Protein AF-F8PM26-F1 (afdb_monomer_lite)

Structure (mmCIF, N/CA/C/O backbone):
data_AF-F8PM26-F1
#
_entry.id   AF-F8PM26-F1
#
loop_
_atom_site.group_PDB
_atom_site.id
_atom_site.type_symbol
_atom_site.label_atom_id
_atom_site.label_alt_id
_atom_site.label_comp_id
_atom_site.label_asym_id
_atom_site.label_entity_id
_atom_site.label_seq_id
_atom_site.pdbx_PDB_ins_code
_atom_site.Cartn_x
_atom_site.Cartn_y
_atom_site.Cartn_z
_atom_site.occupancy
_atom_site.B_iso_or_equiv
_atom_site.auth_seq_id
_atom_site.auth_comp_id
_atom_site.auth_asym_id
_atom_site.auth_atom_id
_atom_site.pdbx_PDB_model_num
ATOM 1 N N . HIS A 1 1 ? -34.066 5.511 25.241 1.00 69.50 1 HIS A N 1
ATOM 2 C CA . HIS A 1 1 ? -32.595 5.632 25.174 1.00 69.50 1 HIS A CA 1
ATOM 3 C C . HIS A 1 1 ? -32.175 5.358 23.737 1.00 69.50 1 HIS A C 1
ATOM 5 O O . HIS A 1 1 ? -32.680 4.390 23.180 1.00 69.50 1 HIS A O 1
ATOM 11 N N . VAL A 1 2 ? -31.351 6.210 23.121 1.00 83.56 2 VAL A N 1
ATOM 12 C CA . VAL A 1 2 ? -30.878 6.019 21.737 1.00 83.56 2 VAL A CA 1
ATOM 13 C C . VAL A 1 2 ? -29.420 5.556 21.805 1.00 83.56 2 VAL A C 1
ATOM 15 O O . VAL A 1 2 ? -28.614 6.276 22.392 1.00 83.56 2 VAL A O 1
ATOM 18 N N . PRO A 1 3 ? -29.069 4.364 21.291 1.00 87.06 3 PRO A N 1
ATOM 19 C CA . PRO A 1 3 ? -27.686 3.899 21.299 1.00 87.06 3 PRO A CA 1
ATOM 20 C C . PRO A 1 3 ? -26.840 4.678 20.284 1.00 87.06 3 PRO A C 1
ATOM 22 O O . PRO A 1 3 ? -27.289 4.943 19.169 1.00 87.06 3 PRO A O 1
ATOM 25 N N . PHE A 1 4 ? -25.601 4.997 20.660 1.00 87.44 4 PHE A N 1
ATOM 26 C CA . PHE A 1 4 ? -24.602 5.599 19.777 1.00 87.44 4 PHE A CA 1
ATOM 27 C C . PHE A 1 4 ? -23.514 4.580 19.458 1.00 87.44 4 PHE A C 1
ATOM 29 O O . PHE A 1 4 ? -23.050 3.861 20.340 1.00 87.44 4 PHE A O 1
ATOM 36 N N . VAL A 1 5 ? -23.098 4.533 18.193 1.00 91.25 5 VAL A N 1
ATOM 37 C CA . VAL A 1 5 ? -21.998 3.682 17.735 1.00 91.25 5 VAL A CA 1
ATOM 38 C C . VAL A 1 5 ? -20.953 4.572 17.088 1.00 91.25 5 VAL A C 1
ATOM 40 O O . VAL A 1 5 ? -21.254 5.323 16.163 1.00 91.25 5 VAL A O 1
ATOM 43 N N . ILE A 1 6 ? -19.724 4.479 17.587 1.00 89.81 6 ILE A N 1
ATOM 44 C CA . ILE A 1 6 ? -18.576 5.226 17.082 1.00 89.81 6 ILE A CA 1
ATOM 45 C C . ILE A 1 6 ? -17.587 4.207 16.548 1.00 89.81 6 ILE A C 1
ATOM 47 O O . ILE A 1 6 ? -17.206 3.272 17.250 1.00 89.81 6 ILE A O 1
ATOM 51 N N . VAL A 1 7 ? -17.185 4.384 15.294 1.00 92.00 7 VAL A N 1
ATOM 52 C CA . VAL A 1 7 ? -16.223 3.510 14.629 1.00 92.00 7 VAL A CA 1
ATOM 53 C C . VAL A 1 7 ? -15.027 4.355 14.232 1.00 92.00 7 VAL A C 1
ATOM 55 O O . VAL A 1 7 ? -15.175 5.360 13.542 1.00 92.00 7 VAL A O 1
ATOM 58 N N . SER A 1 8 ? -13.841 3.942 14.666 1.00 91.25 8 SER A N 1
ATOM 59 C CA . SER A 1 8 ? -12.580 4.540 14.243 1.00 91.25 8 SER A CA 1
ATOM 60 C C . SER A 1 8 ? -11.546 3.449 13.996 1.00 91.25 8 SER A C 1
ATOM 62 O O . SER A 1 8 ? -11.501 2.457 14.723 1.00 91.25 8 SER A O 1
ATOM 64 N N . ALA A 1 9 ? -10.712 3.642 12.974 1.00 90.69 9 ALA A N 1
ATOM 65 C CA . ALA A 1 9 ? -9.546 2.796 12.727 1.00 90.69 9 ALA A CA 1
ATOM 66 C C . ALA A 1 9 ? -8.370 3.153 13.651 1.00 90.69 9 ALA A C 1
ATOM 68 O O . ALA A 1 9 ? -7.570 2.285 13.991 1.00 90.69 9 ALA A O 1
ATOM 69 N N . THR A 1 10 ? -8.294 4.416 14.078 1.00 88.69 10 THR A N 1
ATOM 70 C CA . THR A 1 10 ? -7.240 4.927 14.955 1.00 88.69 10 THR A CA 1
ATOM 71 C C . THR A 1 10 ? -7.901 5.628 16.130 1.00 88.69 10 THR A C 1
ATOM 73 O O . THR A 1 10 ? -8.490 6.699 15.972 1.00 88.69 10 THR A O 1
ATOM 76 N N . ILE A 1 11 ? -7.839 5.018 17.311 1.00 86.12 11 ILE A N 1
ATOM 77 C CA . ILE A 1 11 ? -8.306 5.641 18.547 1.00 86.12 11 ILE A CA 1
ATOM 78 C C . ILE A 1 11 ? -7.223 5.488 19.611 1.00 86.12 11 ILE A C 1
ATOM 80 O O . ILE A 1 11 ? -6.900 4.387 20.051 1.00 86.12 11 ILE A O 1
ATOM 84 N N . PHE A 1 12 ? -6.604 6.610 19.962 1.00 87.00 12 PHE A N 1
ATOM 85 C CA . PHE A 1 12 ? -5.680 6.687 21.084 1.00 87.00 12 PHE A CA 1
ATOM 86 C C . PHE A 1 12 ? -6.469 6.945 22.375 1.00 87.00 12 PHE A C 1
ATOM 88 O O . PHE A 1 12 ? -7.622 7.381 22.334 1.00 87.00 12 PHE A O 1
ATOM 95 N N . ALA A 1 13 ? -5.872 6.639 23.526 1.00 85.56 13 ALA A N 1
ATOM 96 C CA . ALA A 1 13 ? -6.570 6.702 24.812 1.00 85.56 13 ALA A CA 1
ATOM 97 C C . ALA A 1 13 ? -7.030 8.127 25.184 1.00 85.56 13 ALA A C 1
ATOM 99 O O . ALA A 1 13 ? -8.102 8.311 25.758 1.00 85.56 13 ALA A O 1
ATOM 100 N N . ASP A 1 14 ? -6.240 9.135 24.826 1.00 88.88 14 ASP A N 1
ATOM 101 C CA . ASP A 1 14 ? -6.564 10.559 24.938 1.00 88.88 14 ASP A CA 1
ATOM 102 C C . ASP A 1 14 ? -7.750 10.945 24.043 1.00 88.88 14 ASP A C 1
ATOM 104 O O . ASP A 1 14 ? -8.729 11.504 24.534 1.00 88.88 14 ASP A O 1
ATOM 108 N N . ILE A 1 15 ? -7.737 10.531 22.774 1.00 87.56 15 ILE A N 1
ATOM 109 C CA . ILE A 1 15 ? -8.855 10.758 21.845 1.00 87.56 15 ILE A CA 1
ATOM 110 C C . ILE A 1 15 ? -10.138 10.079 22.349 1.00 87.56 15 ILE A C 1
ATOM 112 O O . ILE A 1 15 ? -11.224 10.648 22.255 1.00 87.56 15 ILE A O 1
ATOM 116 N N . GLN A 1 16 ? -10.042 8.872 22.912 1.00 86.56 16 GLN A N 1
ATOM 117 C CA . GLN A 1 16 ? -11.197 8.174 23.480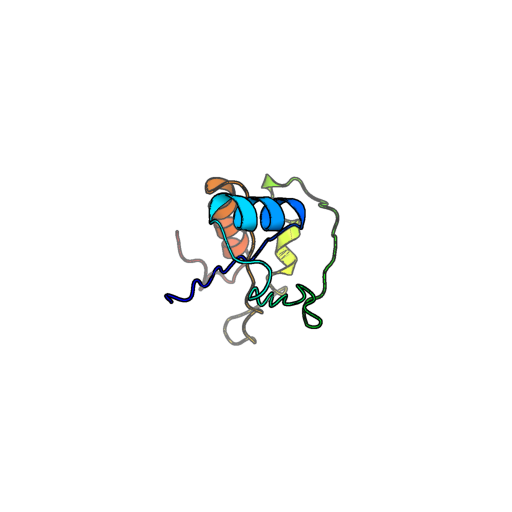 1.00 86.56 16 GLN A CA 1
ATOM 118 C C . GLN A 1 16 ? -11.812 8.945 24.655 1.00 86.56 16 GLN A C 1
ATOM 120 O O . GLN A 1 16 ? -13.041 9.025 24.767 1.00 86.56 16 GLN A O 1
ATOM 125 N N . LYS A 1 17 ? -10.971 9.529 25.517 1.00 86.56 17 LYS A N 1
ATOM 126 C CA . LYS A 1 17 ? -11.415 10.368 26.633 1.00 86.56 17 LYS A CA 1
ATOM 127 C C . LYS A 1 17 ? -12.139 11.612 26.123 1.00 86.56 17 LYS A C 1
ATOM 129 O O . LYS A 1 17 ? -13.241 11.899 26.589 1.00 86.56 17 LYS A O 1
ATOM 134 N N . ASP A 1 18 ? -11.562 12.284 25.133 1.00 89.69 18 ASP A N 1
ATOM 135 C CA . ASP A 1 18 ? -12.147 13.481 24.532 1.00 89.69 18 ASP A CA 1
ATOM 136 C C . ASP A 1 18 ? -13.496 13.172 23.882 1.00 89.69 18 ASP A C 1
ATOM 138 O O . ASP A 1 18 ? -14.479 13.853 24.154 1.00 89.69 18 ASP A O 1
ATOM 142 N N . ILE A 1 19 ? -13.591 12.099 23.092 1.00 88.81 19 ILE A N 1
ATOM 143 C CA . ILE A 1 19 ? -14.849 11.655 22.469 1.00 88.81 19 ILE A CA 1
ATOM 144 C C . ILE A 1 19 ? -15.918 11.379 23.531 1.00 88.81 19 ILE A C 1
ATOM 146 O O . ILE A 1 19 ? -17.062 11.807 23.385 1.00 88.81 19 ILE A O 1
ATOM 150 N N . THR A 1 20 ? -15.543 10.689 24.608 1.00 87.12 20 THR A N 1
ATOM 151 C CA . THR A 1 20 ? -16.456 10.359 25.711 1.00 87.12 20 THR A CA 1
ATOM 152 C C . THR A 1 20 ? -16.983 11.624 26.384 1.00 87.12 20 THR A C 1
ATOM 154 O O . THR A 1 20 ? -18.183 11.736 26.631 1.00 87.12 20 THR A O 1
ATOM 157 N N . GLN A 1 21 ? -16.108 12.606 26.611 1.00 88.88 21 GLN A N 1
ATOM 158 C CA . GLN A 1 21 ? -16.468 13.886 27.209 1.00 88.88 21 GLN A CA 1
ATOM 159 C C . GLN A 1 21 ? -17.306 14.764 26.266 1.00 88.88 21 GLN A C 1
ATOM 161 O O . GLN A 1 21 ? -18.328 15.299 26.686 1.00 88.88 21 GLN A O 1
ATOM 166 N N . PHE A 1 22 ? -16.907 14.914 25.001 1.00 91.31 22 PHE A N 1
ATOM 167 C CA . PHE A 1 22 ? -17.585 15.786 24.037 1.00 91.31 22 PHE A CA 1
ATOM 168 C C . PHE A 1 22 ? -18.963 15.271 23.638 1.00 91.31 22 PHE A C 1
ATOM 170 O O . PHE A 1 22 ? -19.893 16.060 23.484 1.00 91.31 22 PHE A O 1
ATOM 177 N N . LEU A 1 23 ? -19.107 13.956 23.477 1.00 88.75 23 LEU A N 1
ATOM 178 C CA . LEU A 1 23 ? -20.382 13.339 23.118 1.00 88.75 23 LEU A CA 1
ATOM 179 C C . LEU A 1 23 ? -21.233 12.993 24.342 1.00 88.75 23 LEU A C 1
ATOM 181 O O . LEU A 1 23 ? -22.308 12.418 24.182 1.00 88.75 23 LEU A O 1
ATOM 185 N N . LEU A 1 24 ? -20.764 13.350 25.547 1.00 88.06 24 LEU A N 1
ATOM 186 C CA . LEU A 1 24 ? -21.436 13.089 26.820 1.00 88.06 24 LEU A CA 1
ATOM 187 C C . LEU A 1 24 ? -21.845 11.612 26.950 1.00 88.06 24 LEU A C 1
ATOM 189 O O . LEU A 1 24 ? -22.952 11.292 27.391 1.00 88.06 24 LEU A O 1
ATOM 193 N N . LEU A 1 25 ? -20.960 10.707 26.515 1.00 86.50 25 LEU A N 1
ATOM 194 C CA . LEU A 1 25 ? -21.219 9.275 26.581 1.00 86.50 25 LEU A CA 1
ATOM 195 C C . LEU A 1 25 ? -21.205 8.835 28.041 1.00 86.50 25 LEU A C 1
ATOM 197 O O . LEU A 1 25 ? -20.328 9.204 28.822 1.00 86.50 25 LEU A O 1
ATOM 201 N N . ARG A 1 26 ? -22.171 7.994 28.391 1.00 86.00 26 ARG A N 1
ATOM 202 C CA . ARG A 1 26 ? -22.228 7.336 29.691 1.00 86.00 26 ARG A CA 1
ATOM 203 C C . ARG A 1 26 ? -21.155 6.266 29.747 1.00 86.00 26 ARG A C 1
ATOM 205 O O . ARG A 1 26 ? -21.209 5.297 28.994 1.00 86.00 26 ARG A O 1
ATOM 212 N N . THR A 1 27 ? -20.179 6.446 30.624 1.00 81.81 27 THR A N 1
ATOM 213 C CA . THR A 1 27 ? -19.073 5.498 30.786 1.00 81.81 27 THR A CA 1
ATOM 214 C C . THR A 1 27 ? -19.529 4.171 31.382 1.00 81.81 27 THR A C 1
ATOM 216 O O . THR A 1 27 ? -18.932 3.140 31.094 1.00 81.81 27 THR A O 1
ATOM 219 N N . GLU A 1 28 ? -20.599 4.193 32.176 1.00 84.38 28 GLU A N 1
ATOM 220 C CA . GLU A 1 28 ? -21.202 3.026 32.821 1.00 84.38 28 GLU A CA 1
ATOM 221 C C . GLU A 1 28 ? -21.770 2.007 31.821 1.00 84.38 28 GLU A C 1
ATOM 223 O O . GLU A 1 28 ? -21.730 0.811 32.093 1.00 84.38 28 GLU A O 1
ATOM 228 N N . ASP A 1 29 ? -22.206 2.469 30.644 1.00 84.31 29 ASP A N 1
ATOM 229 C CA . ASP A 1 29 ? -22.808 1.645 29.588 1.00 84.31 29 ASP A CA 1
ATOM 230 C C . ASP A 1 29 ? -21.921 1.575 28.322 1.00 84.31 29 ASP A C 1
ATOM 232 O O . ASP A 1 29 ? -22.378 1.186 27.242 1.00 84.31 29 ASP A O 1
ATOM 236 N N . LEU A 1 30 ? -20.644 1.976 28.416 1.00 88.38 30 LEU A N 1
ATOM 237 C CA . LEU A 1 30 ? -19.745 2.063 27.264 1.00 88.38 30 LEU A CA 1
ATOM 238 C C . LEU A 1 30 ? -19.088 0.712 26.945 1.00 88.38 30 LEU A C 1
ATOM 240 O O . LEU A 1 30 ? -18.150 0.274 27.612 1.00 88.38 30 LEU A O 1
ATOM 244 N N . LEU A 1 31 ? -19.502 0.093 25.839 1.00 90.88 31 LEU A N 1
ATOM 245 C CA . LEU A 1 31 ? -18.809 -1.061 25.266 1.00 90.88 31 LEU A CA 1
ATOM 246 C C . LEU A 1 31 ? -17.687 -0.602 24.324 1.00 90.88 31 LEU A C 1
ATOM 248 O O . LEU A 1 31 ? -17.947 -0.045 23.260 1.00 90.88 31 LEU A O 1
ATOM 252 N N . THR A 1 32 ? -16.435 -0.898 24.681 1.00 89.06 32 THR A N 1
ATOM 253 C CA . THR A 1 32 ? -15.279 -0.667 23.800 1.00 89.06 32 THR A CA 1
ATOM 254 C C . THR A 1 32 ? -14.860 -1.972 23.131 1.00 89.06 32 THR A C 1
ATOM 256 O O . THR A 1 32 ? -14.449 -2.915 23.803 1.00 89.06 32 THR A O 1
ATOM 259 N N . ILE A 1 33 ? -14.926 -2.018 21.799 1.00 91.88 33 ILE A N 1
ATOM 260 C CA . ILE A 1 33 ? -14.419 -3.141 21.002 1.00 91.88 33 ILE A CA 1
ATOM 261 C C . ILE A 1 33 ? -13.149 -2.681 20.296 1.00 91.88 33 ILE A C 1
ATOM 263 O O . ILE A 1 33 ? -13.199 -1.862 19.382 1.00 91.88 33 ILE A O 1
ATOM 267 N N . HIS A 1 34 ? -12.008 -3.226 20.709 1.00 90.62 34 HIS A N 1
ATOM 268 C CA . HIS A 1 34 ? -10.720 -2.946 20.088 1.00 90.62 34 HIS A CA 1
ATOM 269 C C . HIS A 1 34 ? -10.241 -4.163 19.297 1.00 90.62 34 HIS A C 1
ATOM 271 O O . HIS A 1 34 ? -10.076 -5.255 19.846 1.00 90.62 34 HIS A O 1
ATOM 277 N N . ARG A 1 35 ? -9.996 -3.975 17.998 1.00 90.25 35 ARG A N 1
ATOM 278 C CA . ARG A 1 35 ? -9.413 -5.005 17.137 1.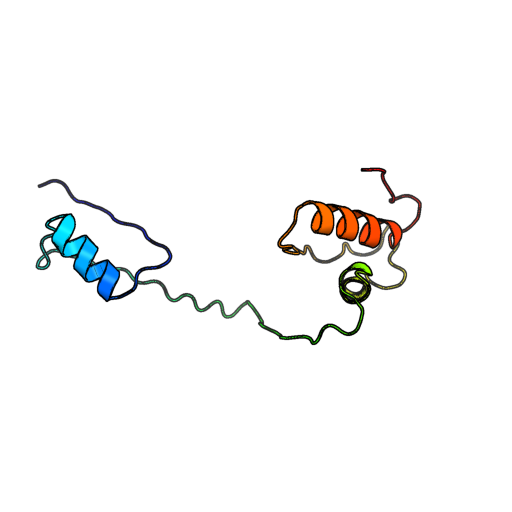00 90.25 35 ARG A CA 1
ATOM 279 C C . ARG A 1 35 ? -7.924 -4.734 16.976 1.00 90.25 35 ARG A C 1
ATOM 281 O O . ARG A 1 35 ? -7.542 -3.646 16.564 1.00 90.25 35 ARG A O 1
ATOM 288 N N . SER A 1 36 ? -7.097 -5.736 17.269 1.00 88.12 36 SER A N 1
ATOM 289 C CA . SER A 1 36 ? -5.656 -5.644 17.027 1.00 88.12 36 SER A CA 1
ATOM 290 C C . SER A 1 36 ? -5.367 -5.352 15.553 1.00 88.12 36 SER A C 1
ATOM 292 O O . SER A 1 36 ? -6.003 -5.921 14.664 1.00 88.12 36 SER A O 1
ATOM 294 N N . THR A 1 37 ? -4.381 -4.494 15.307 1.00 89.00 37 THR A N 1
ATOM 295 C CA . THR A 1 37 ? -3.855 -4.190 13.970 1.00 89.00 37 THR A CA 1
ATOM 296 C C . THR A 1 37 ? -2.896 -5.266 13.457 1.00 89.00 37 THR A C 1
ATOM 298 O O . THR A 1 37 ? -2.436 -5.172 12.320 1.00 89.00 37 THR A O 1
ATOM 301 N N . ASN A 1 38 ? -2.595 -6.294 14.262 1.00 91.44 38 ASN A N 1
ATOM 302 C CA . ASN A 1 38 ? -1.712 -7.384 13.867 1.00 91.44 38 ASN A CA 1
ATOM 303 C C . ASN A 1 38 ? -2.302 -8.183 12.696 1.00 91.44 38 ASN A C 1
ATOM 305 O O . ASN A 1 38 ? -3.394 -8.745 12.798 1.00 91.44 38 ASN A O 1
ATOM 309 N N . GLN A 1 39 ? -1.545 -8.275 11.605 1.00 92.44 39 GLN A N 1
ATOM 310 C CA . GLN A 1 39 ? -1.901 -9.047 10.420 1.00 92.44 39 GLN A CA 1
ATOM 311 C C . GLN A 1 39 ? -0.818 -10.105 10.183 1.00 92.44 39 GLN A C 1
ATOM 313 O O . GLN A 1 39 ? 0.165 -9.819 9.504 1.00 92.44 39 GLN A O 1
ATOM 318 N N . PRO A 1 40 ? -0.972 -11.331 10.722 1.00 93.31 40 PRO A N 1
ATOM 319 C CA . PRO A 1 40 ? 0.075 -12.358 10.657 1.00 93.31 40 PRO A CA 1
ATOM 320 C C . PRO A 1 40 ? 0.402 -12.815 9.227 1.00 93.31 40 PRO A C 1
ATOM 322 O O . PRO A 1 40 ? 1.455 -13.397 8.994 1.00 93.31 40 PRO A O 1
ATOM 325 N N . ASN A 1 41 ? -0.482 -12.524 8.271 1.00 95.81 41 ASN A N 1
ATOM 326 C CA . ASN A 1 41 ? -0.300 -12.832 6.854 1.00 95.81 41 ASN A CA 1
ATOM 327 C C . ASN A 1 41 ? 0.437 -11.719 6.083 1.00 95.81 41 ASN A C 1
ATOM 329 O O . ASN A 1 41 ? 0.538 -11.801 4.862 1.00 95.81 41 ASN A O 1
ATOM 333 N N . ILE A 1 42 ? 0.904 -10.660 6.757 1.00 93.25 42 ILE A N 1
ATOM 334 C CA . ILE A 1 42 ? 1.673 -9.571 6.146 1.00 93.25 42 ILE A CA 1
ATOM 335 C C . ILE A 1 42 ? 3.102 -9.603 6.680 1.00 93.25 42 ILE A C 1
ATOM 337 O O . ILE A 1 42 ? 3.345 -9.391 7.867 1.00 93.25 42 ILE A O 1
ATOM 341 N N . TRP A 1 43 ? 4.060 -9.795 5.776 1.00 94.56 43 TRP A N 1
ATOM 342 C CA . TRP A 1 43 ? 5.482 -9.664 6.078 1.00 94.56 43 TRP A CA 1
ATOM 343 C C . TRP A 1 43 ? 5.969 -8.257 5.740 1.00 94.56 43 TRP A C 1
ATOM 345 O O . TRP A 1 43 ? 5.842 -7.795 4.606 1.00 94.56 43 TRP A O 1
ATOM 355 N N . LEU A 1 44 ? 6.553 -7.579 6.726 1.00 94.62 44 LEU A N 1
ATOM 356 C CA . LEU A 1 44 ? 7.146 -6.257 6.551 1.00 94.62 44 LEU A CA 1
ATOM 357 C C . LEU A 1 44 ? 8.652 -6.396 6.329 1.00 94.62 44 LEU A C 1
ATOM 359 O O . LEU A 1 44 ? 9.337 -7.103 7.065 1.00 94.62 44 LEU A O 1
ATOM 363 N N . SER A 1 45 ? 9.175 -5.702 5.320 1.00 94.12 45 SER A N 1
ATOM 364 C CA . SER A 1 45 ? 10.612 -5.638 5.055 1.00 94.12 45 SER A CA 1
ATOM 365 C C . SER A 1 45 ? 11.022 -4.218 4.691 1.00 94.12 45 SER A C 1
ATOM 367 O O . SER A 1 45 ? 10.241 -3.468 4.106 1.00 94.12 45 SER A O 1
ATOM 369 N N . ILE 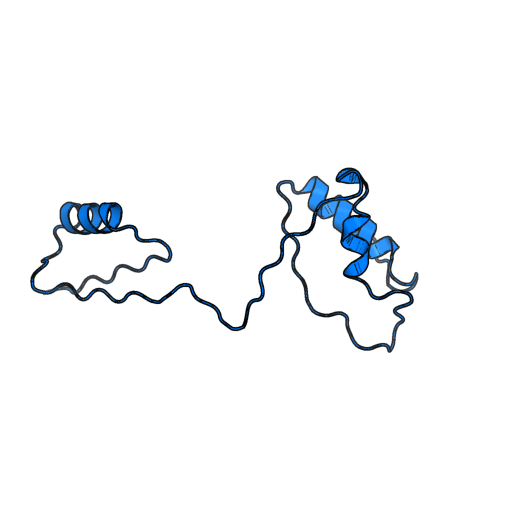A 1 46 ? 12.253 -3.852 5.041 1.00 94.94 46 ILE A N 1
ATOM 370 C CA . ILE A 1 46 ? 12.857 -2.570 4.682 1.00 94.94 46 ILE A CA 1
ATOM 371 C C . ILE A 1 46 ? 13.981 -2.865 3.697 1.00 94.94 46 ILE A C 1
ATOM 373 O O . ILE A 1 46 ? 14.839 -3.709 3.956 1.00 94.94 46 ILE A O 1
ATOM 377 N N . ARG A 1 47 ? 13.975 -2.173 2.557 1.00 93.38 47 ARG A N 1
ATOM 378 C CA . ARG A 1 47 ? 15.024 -2.272 1.541 1.00 93.38 47 ARG A CA 1
ATOM 379 C C . ARG A 1 47 ? 15.618 -0.894 1.302 1.00 93.38 47 ARG A C 1
ATOM 381 O O . ARG A 1 47 ? 14.886 0.076 1.125 1.00 93.38 47 ARG A O 1
ATOM 388 N N . GLN A 1 48 ? 16.944 -0.816 1.302 1.00 96.44 48 GLN A N 1
ATOM 389 C CA . GLN A 1 48 ? 17.651 0.409 0.952 1.00 96.44 48 GLN A CA 1
ATOM 390 C C . GLN A 1 48 ? 17.494 0.689 -0.548 1.00 96.44 48 GLN A C 1
ATOM 392 O O . GLN A 1 48 ? 17.696 -0.207 -1.366 1.00 96.44 48 GLN A O 1
ATOM 397 N N . ILE A 1 49 ? 17.172 1.936 -0.890 1.00 96.25 49 ILE A N 1
ATOM 398 C CA . ILE A 1 49 ? 17.159 2.438 -2.269 1.00 96.25 49 ILE A CA 1
ATOM 399 C C . ILE A 1 49 ? 18.602 2.495 -2.780 1.00 96.25 49 ILE A C 1
ATOM 401 O O . ILE A 1 49 ? 19.462 3.091 -2.127 1.00 96.25 49 ILE A O 1
ATOM 405 N N . LYS A 1 50 ? 18.875 1.861 -3.924 1.00 97.69 50 LYS A N 1
ATOM 406 C CA . LYS A 1 50 ? 20.229 1.750 -4.491 1.00 97.69 50 LYS A CA 1
ATOM 407 C C . LYS A 1 50 ? 20.456 2.705 -5.654 1.00 97.69 50 LYS A C 1
ATOM 409 O O . LYS A 1 50 ? 21.592 3.117 -5.880 1.00 97.69 50 LYS A O 1
ATOM 414 N N . TYR A 1 51 ? 19.404 3.054 -6.387 1.00 97.31 51 TYR A N 1
ATOM 415 C CA . TYR A 1 51 ? 19.474 3.934 -7.549 1.00 97.31 51 TYR A CA 1
ATOM 416 C C . TYR A 1 51 ? 18.764 5.265 -7.277 1.00 97.31 51 TYR A C 1
ATOM 418 O O . TYR A 1 51 ? 17.901 5.341 -6.402 1.00 97.31 51 TYR A O 1
ATOM 426 N N . PRO A 1 52 ? 19.082 6.341 -8.021 1.00 96.25 52 PRO A N 1
ATOM 427 C CA . PRO A 1 52 ? 18.330 7.585 -7.906 1.00 96.25 52 PRO A CA 1
ATOM 428 C C . PRO A 1 52 ? 16.833 7.344 -8.145 1.00 96.25 52 PRO A C 1
ATOM 430 O O . PRO A 1 52 ? 16.459 6.635 -9.085 1.00 96.25 52 PRO A O 1
ATOM 433 N N . LEU A 1 53 ? 15.978 7.939 -7.308 1.00 93.69 53 LEU A N 1
ATOM 434 C CA . LEU A 1 53 ? 14.533 7.666 -7.276 1.00 93.69 53 LEU A CA 1
ATOM 435 C C . LEU A 1 53 ? 13.838 7.868 -8.629 1.00 93.69 53 LEU A C 1
ATOM 437 O O . LEU A 1 53 ? 12.967 7.088 -9.001 1.00 93.69 53 LEU A O 1
ATOM 441 N N . ASN A 1 54 ? 14.275 8.865 -9.400 1.00 93.56 54 ASN A N 1
ATOM 442 C CA . ASN A 1 54 ? 13.736 9.175 -10.726 1.00 93.56 54 ASN A CA 1
ATOM 443 C C . ASN A 1 54 ? 14.071 8.130 -11.808 1.00 93.56 54 ASN A C 1
ATOM 445 O O . ASN A 1 54 ? 13.568 8.233 -12.923 1.00 93.56 54 ASN A O 1
ATOM 449 N N . THR A 1 55 ? 14.931 7.151 -11.510 1.00 95.62 55 THR A N 1
ATOM 450 C CA . THR A 1 55 ? 15.274 6.070 -12.446 1.00 95.62 55 THR A CA 1
ATOM 451 C C . THR A 1 55 ? 14.359 4.862 -12.321 1.00 95.62 55 THR A C 1
ATOM 453 O O . THR A 1 55 ? 14.351 4.040 -13.230 1.00 95.62 55 THR A O 1
ATOM 456 N N . PHE A 1 56 ? 13.643 4.721 -11.198 1.00 95.56 56 PHE A N 1
ATOM 457 C CA . PHE A 1 56 ? 12.738 3.603 -10.895 1.00 95.56 56 PHE A CA 1
ATOM 458 C C . PHE A 1 56 ? 13.364 2.194 -10.977 1.00 95.56 56 PHE A C 1
ATOM 460 O O . PHE A 1 56 ? 12.656 1.196 -10.865 1.00 95.56 56 PHE A O 1
ATOM 467 N N . LYS A 1 57 ? 14.693 2.083 -11.113 1.00 94.75 57 LYS A N 1
ATOM 468 C CA . LYS A 1 57 ? 15.412 0.811 -11.304 1.00 94.75 57 LYS A CA 1
ATOM 469 C C . LYS A 1 57 ? 15.231 -0.170 -10.151 1.00 94.75 57 LYS A C 1
ATOM 471 O O . LYS A 1 57 ? 15.166 -1.373 -10.378 1.00 94.75 57 LYS A O 1
ATOM 476 N N . ASP A 1 58 ? 15.091 0.339 -8.930 1.00 94.81 58 ASP A N 1
ATOM 477 C CA . ASP A 1 58 ? 14.816 -0.487 -7.751 1.00 94.81 58 ASP A CA 1
ATOM 478 C C . ASP A 1 58 ? 13.439 -1.179 -7.797 1.00 94.81 58 ASP A C 1
ATOM 480 O O . ASP A 1 58 ? 13.190 -2.055 -6.977 1.00 94.81 58 ASP A O 1
ATOM 484 N N . LEU A 1 59 ? 12.549 -0.830 -8.739 1.00 93.62 59 LEU A N 1
ATOM 485 C CA . LEU A 1 59 ? 11.224 -1.444 -8.905 1.00 93.62 59 LEU A CA 1
ATOM 486 C C . LEU A 1 59 ? 11.196 -2.592 -9.925 1.00 93.62 59 LEU A C 1
ATOM 488 O O . LEU A 1 59 ? 10.176 -3.266 -10.034 1.00 93.62 59 LEU A O 1
ATOM 492 N N . VAL A 1 60 ? 12.286 -2.842 -10.660 1.00 90.50 60 VAL A N 1
ATOM 493 C CA . VAL A 1 60 ? 12.310 -3.849 -11.742 1.00 90.50 60 VAL A CA 1
ATOM 494 C C . VAL A 1 60 ? 11.982 -5.257 -11.236 1.00 90.50 60 VAL A C 1
ATOM 496 O O . VAL A 1 60 ? 11.329 -6.010 -11.944 1.00 90.50 60 VAL A O 1
ATOM 499 N N . PHE A 1 61 ? 12.311 -5.582 -9.979 1.00 88.94 61 PHE A N 1
ATOM 500 C CA . PHE A 1 61 ? 12.007 -6.890 -9.377 1.00 88.94 61 PHE A CA 1
ATOM 501 C C . PHE A 1 61 ? 10.509 -7.246 -9.348 1.00 88.94 61 PHE A C 1
ATOM 503 O O . PHE A 1 61 ? 10.167 -8.402 -9.111 1.00 88.94 61 PHE A O 1
ATOM 510 N N . LEU A 1 62 ? 9.617 -6.265 -9.532 1.00 90.12 62 LEU A N 1
ATOM 511 C CA . LEU A 1 62 ? 8.170 -6.481 -9.591 1.00 90.12 62 LEU A CA 1
ATOM 512 C C . LEU A 1 62 ? 7.731 -7.204 -10.870 1.00 90.12 62 LEU A C 1
ATOM 514 O O . LEU A 1 62 ? 6.635 -7.762 -10.914 1.00 90.12 62 LEU A O 1
ATOM 518 N N . ILE A 1 63 ? 8.566 -7.183 -11.909 1.00 85.81 63 ILE A N 1
ATOM 519 C CA . ILE A 1 63 ? 8.337 -7.888 -13.166 1.00 85.81 63 ILE A CA 1
ATOM 520 C C . ILE A 1 63 ? 9.403 -8.984 -13.260 1.00 85.81 63 ILE A C 1
ATOM 522 O O . ILE A 1 63 ? 10.588 -8.659 -13.287 1.00 85.81 63 ILE A O 1
ATOM 526 N N . PRO A 1 64 ? 9.022 -10.273 -13.301 1.00 82.06 64 PRO A N 1
ATOM 527 C CA . PRO A 1 64 ? 9.979 -11.355 -13.472 1.00 82.06 64 PRO A CA 1
ATOM 528 C C . PRO A 1 64 ? 10.802 -11.168 -14.749 1.00 82.06 64 PRO A C 1
ATOM 530 O O . PRO A 1 64 ? 10.258 -10.839 -15.809 1.00 82.06 64 PRO A O 1
ATOM 533 N N . ASP A 1 65 ? 12.109 -11.404 -14.655 1.00 78.69 65 ASP A N 1
ATOM 534 C CA . ASP A 1 65 ? 13.001 -11.311 -15.806 1.00 78.69 65 ASP A CA 1
ATOM 535 C C . ASP A 1 65 ? 12.552 -12.272 -16.911 1.00 78.69 65 ASP A C 1
ATOM 537 O O . ASP A 1 65 ? 12.391 -13.474 -16.698 1.00 78.69 65 ASP A O 1
ATOM 541 N N . GLY A 1 66 ? 12.355 -11.732 -18.114 1.00 78.31 66 GLY A N 1
ATOM 542 C CA . GLY A 1 66 ? 11.966 -12.521 -19.279 1.00 78.31 66 GLY A CA 1
ATOM 543 C C . GLY A 1 66 ? 10.517 -13.014 -19.280 1.00 78.31 66 GLY A C 1
ATOM 544 O O . GLY A 1 66 ? 10.230 -13.919 -20.062 1.00 78.31 66 GLY A O 1
ATOM 545 N N . TRP A 1 67 ? 9.629 -12.433 -18.462 1.00 85.38 67 TRP A N 1
ATOM 546 C CA . TRP A 1 67 ? 8.192 -12.728 -18.473 1.00 85.38 67 T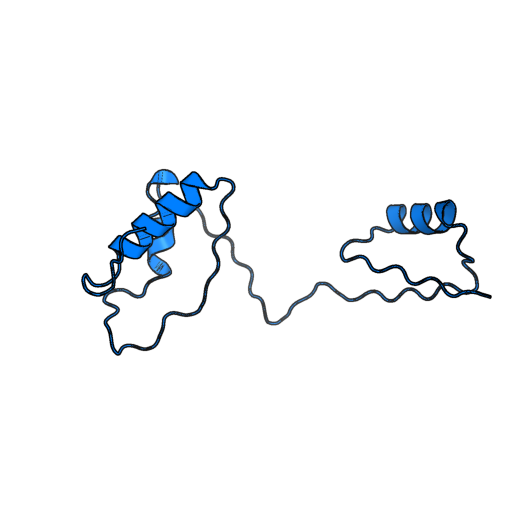RP A CA 1
ATOM 547 C C . TRP A 1 67 ? 7.577 -12.523 -19.868 1.00 85.38 67 TRP A C 1
ATOM 549 O O . TRP A 1 67 ? 7.835 -11.512 -20.529 1.00 85.38 67 TRP A O 1
ATOM 559 N N . LYS A 1 68 ? 6.756 -13.476 -20.318 1.00 83.31 68 LYS A N 1
ATOM 560 C CA . LYS A 1 68 ? 6.135 -13.514 -21.650 1.00 83.31 68 LYS A CA 1
ATOM 561 C C . LYS A 1 68 ? 4.628 -13.771 -21.578 1.00 83.31 68 LYS A C 1
ATOM 563 O O . LYS A 1 68 ? 4.141 -14.378 -20.624 1.00 83.31 68 LYS A O 1
ATOM 568 N N . PRO A 1 69 ? 3.871 -13.385 -22.623 1.00 79.75 69 PRO A N 1
ATOM 569 C CA . PRO A 1 69 ? 2.476 -13.787 -22.751 1.00 79.75 69 PRO A CA 1
ATOM 570 C C . PRO A 1 69 ? 2.344 -15.317 -22.704 1.00 79.75 69 PRO A C 1
ATOM 572 O O . PRO A 1 69 ? 2.949 -16.018 -23.512 1.00 79.75 69 PRO A O 1
ATOM 575 N N . GLY A 1 70 ? 1.558 -15.827 -21.756 1.00 81.44 70 GLY A N 1
ATOM 576 C CA . GLY A 1 70 ? 1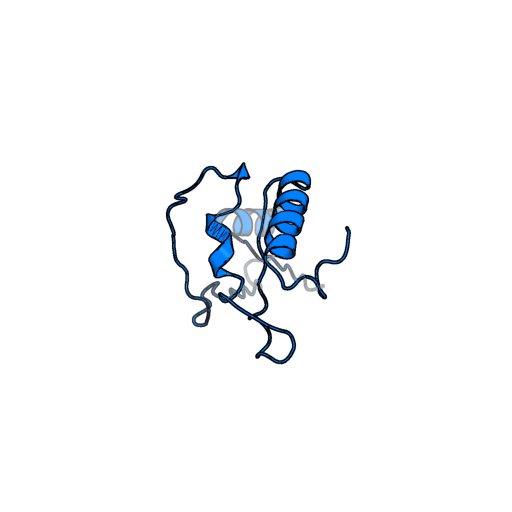.395 -17.264 -21.502 1.00 81.44 70 GLY A CA 1
ATOM 577 C C . GLY A 1 70 ? 2.076 -17.752 -20.221 1.00 81.44 70 GLY A C 1
ATOM 578 O O . GLY A 1 70 ? 1.691 -18.804 -19.712 1.00 81.44 70 GLY A O 1
ATOM 579 N N . ASP A 1 71 ? 3.009 -16.976 -19.661 1.00 82.25 71 ASP A N 1
ATOM 580 C CA . ASP A 1 71 ? 3.558 -17.241 -18.332 1.00 82.25 71 ASP A CA 1
ATOM 581 C C . ASP A 1 71 ? 2.505 -16.986 -17.245 1.00 82.25 71 ASP A C 1
ATOM 583 O O . ASP A 1 71 ? 1.501 -16.291 -17.453 1.00 82.25 71 ASP A O 1
ATOM 587 N N . SER A 1 72 ? 2.744 -17.527 -16.046 1.00 80.25 72 SER A N 1
ATOM 588 C CA . SER A 1 72 ? 1.903 -17.227 -14.890 1.00 80.25 72 SER A CA 1
ATOM 589 C C . SER A 1 72 ? 1.820 -15.708 -14.676 1.00 80.25 72 SER A C 1
ATOM 591 O O . SER A 1 72 ? 2.851 -15.028 -14.771 1.00 80.25 72 SER A O 1
ATOM 593 N N . PRO A 1 73 ? 0.630 -15.158 -14.373 1.00 75.06 73 PRO A N 1
ATOM 594 C CA . PRO A 1 73 ? 0.489 -13.738 -14.083 1.00 75.06 73 PRO A CA 1
ATOM 595 C C . PRO A 1 73 ? 1.437 -13.316 -12.964 1.00 75.06 73 PRO A C 1
ATOM 597 O O . PRO A 1 73 ? 1.641 -14.064 -12.006 1.00 75.06 73 PRO A O 1
ATOM 600 N N . THR A 1 74 ? 1.984 -12.107 -13.067 1.00 79.75 74 THR A N 1
ATOM 601 C CA . THR A 1 74 ? 2.704 -11.505 -11.946 1.00 79.75 74 THR A CA 1
ATOM 602 C C . THR A 1 74 ? 1.771 -11.375 -10.742 1.00 79.75 74 THR A C 1
ATOM 604 O O . THR A 1 74 ? 0.554 -11.200 -10.885 1.00 79.75 74 THR A O 1
ATOM 607 N N . GLU A 1 75 ? 2.327 -11.481 -9.534 1.00 85.06 75 GLU A N 1
ATOM 608 C CA . GLU A 1 75 ? 1.547 -11.225 -8.327 1.00 85.06 75 GLU A CA 1
ATOM 609 C C . GLU A 1 75 ? 0.994 -9.798 -8.365 1.00 85.06 75 GLU A C 1
ATOM 611 O O . GLU A 1 75 ? 1.674 -8.855 -8.772 1.00 85.06 75 GLU A O 1
ATOM 616 N N . LYS A 1 76 ? -0.265 -9.624 -7.952 1.00 89.12 76 LYS A N 1
ATOM 617 C CA . LYS A 1 76 ? -0.867 -8.290 -7.893 1.00 89.12 76 LYS A CA 1
ATOM 618 C C . LYS A 1 76 ? -0.134 -7.465 -6.842 1.00 89.12 76 LYS A C 1
ATOM 620 O O . LYS A 1 76 ? -0.068 -7.865 -5.683 1.00 89.12 76 LYS A O 1
ATOM 625 N N . PHE A 1 77 ? 0.342 -6.291 -7.235 1.00 91.94 77 PHE A N 1
ATOM 626 C CA . PHE A 1 77 ? 1.044 -5.369 -6.349 1.00 91.94 77 PHE A CA 1
ATOM 627 C C . PHE A 1 77 ? 0.455 -3.958 -6.417 1.00 91.94 77 PHE A C 1
ATOM 629 O O . PHE A 1 77 ? -0.246 -3.593 -7.362 1.00 91.94 77 PHE A O 1
ATOM 636 N N . LEU A 1 78 ? 0.763 -3.157 -5.396 1.00 94.88 78 LEU A N 1
ATOM 637 C CA . LEU A 1 78 ? 0.419 -1.742 -5.308 1.00 94.88 78 LEU A CA 1
ATOM 638 C C . LEU A 1 78 ? 1.654 -0.963 -4.850 1.00 94.88 78 LEU A C 1
ATOM 640 O O . LEU A 1 78 ? 2.309 -1.353 -3.886 1.00 94.88 78 LEU A O 1
ATOM 644 N N . ILE A 1 79 ? 1.958 0.134 -5.542 1.00 94.56 79 ILE A N 1
ATOM 645 C CA . ILE A 1 79 ? 3.069 1.030 -5.211 1.00 94.56 79 ILE A CA 1
ATOM 646 C C . ILE A 1 79 ? 2.482 2.394 -4.876 1.00 94.56 79 ILE A C 1
ATOM 648 O O . ILE A 1 79 ? 1.707 2.947 -5.657 1.00 94.56 79 ILE A O 1
ATOM 652 N N . PHE A 1 80 ? 2.863 2.939 -3.726 1.00 95.94 80 PHE A N 1
ATOM 653 C CA . PHE A 1 80 ? 2.470 4.279 -3.314 1.00 95.94 80 PHE A CA 1
ATOM 654 C C . PHE A 1 80 ? 3.580 5.274 -3.651 1.00 95.94 80 PHE A C 1
ATOM 656 O O . PHE A 1 80 ? 4.742 5.047 -3.320 1.00 95.94 80 PHE A O 1
ATOM 663 N N . PHE A 1 81 ? 3.203 6.384 -4.283 1.00 95.94 81 PHE A N 1
ATOM 664 C CA . PHE A 1 81 ? 4.069 7.535 -4.534 1.00 95.94 81 PHE A CA 1
ATOM 665 C C . PHE A 1 81 ? 3.470 8.774 -3.875 1.00 95.94 81 PHE A C 1
ATOM 667 O O . PHE A 1 81 ? 2.250 8.887 -3.749 1.00 95.94 81 PHE A O 1
ATOM 674 N N . ASN A 1 82 ? 4.323 9.729 -3.511 1.00 95.25 82 ASN A N 1
ATOM 675 C CA . ASN A 1 82 ? 3.886 10.993 -2.912 1.00 95.25 82 ASN A CA 1
ATOM 676 C C . ASN A 1 82 ? 3.373 11.999 -3.955 1.00 95.25 82 ASN A C 1
ATOM 678 O O . ASN A 1 82 ? 2.742 12.990 -3.598 1.00 95.25 82 ASN A O 1
ATOM 682 N N . ASN A 1 83 ? 3.652 11.763 -5.241 1.00 95.81 83 ASN A N 1
ATOM 683 C CA . ASN A 1 83 ? 3.299 12.657 -6.336 1.00 95.81 83 ASN A CA 1
ATOM 684 C C . ASN A 1 83 ? 2.708 11.883 -7.523 1.00 95.81 83 ASN A C 1
ATOM 686 O O . ASN A 1 83 ? 3.236 10.852 -7.945 1.00 95.81 83 ASN A O 1
ATOM 690 N N . ILE A 1 84 ? 1.651 12.436 -8.122 1.00 97.06 84 ILE A N 1
ATOM 691 C CA . ILE A 1 84 ? 0.978 11.861 -9.294 1.00 97.06 84 ILE A CA 1
ATOM 692 C C . ILE A 1 84 ? 1.951 11.728 -10.473 1.00 97.06 84 ILE A C 1
ATOM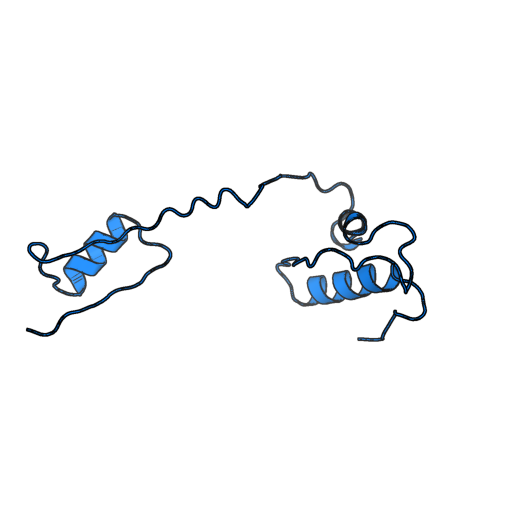 694 O O . ILE A 1 84 ? 1.956 10.703 -11.151 1.00 97.06 84 ILE A O 1
ATOM 698 N N . GLN A 1 85 ? 2.811 12.725 -10.707 1.00 96.25 85 GLN A N 1
ATOM 699 C CA . GLN A 1 85 ? 3.745 12.682 -11.842 1.00 96.25 85 GLN A CA 1
ATOM 700 C C . GLN A 1 85 ? 4.811 11.589 -11.685 1.00 96.25 85 GLN A C 1
ATOM 702 O O . GLN A 1 85 ? 5.218 10.978 -12.676 1.00 96.25 85 GLN A O 1
ATOM 707 N N . GLU A 1 86 ? 5.225 11.288 -10.451 1.00 96.06 86 GLU A N 1
ATOM 708 C CA . GLU A 1 86 ? 6.121 10.161 -10.167 1.00 96.06 86 GLU A CA 1
ATOM 709 C C . GLU A 1 86 ? 5.419 8.828 -10.417 1.00 96.06 86 GLU A C 1
ATOM 711 O O . GLU A 1 86 ? 5.988 7.968 -11.082 1.00 96.06 86 GLU A O 1
ATOM 716 N N . ALA A 1 87 ? 4.162 8.685 -9.982 1.00 96.56 87 ALA A N 1
ATOM 717 C CA . ALA A 1 87 ? 3.371 7.484 -10.245 1.00 96.56 87 ALA A CA 1
ATOM 718 C C . ALA A 1 87 ? 3.185 7.232 -11.752 1.00 96.56 87 ALA A C 1
ATOM 720 O O . ALA A 1 87 ? 3.358 6.104 -12.221 1.00 96.56 87 ALA A O 1
ATOM 721 N N . ILE A 1 88 ? 2.894 8.281 -12.531 1.00 95.50 88 ILE A N 1
ATOM 722 C CA . ILE A 1 88 ? 2.804 8.198 -13.997 1.00 95.50 88 ILE A CA 1
ATOM 723 C C . ILE A 1 88 ? 4.154 7.783 -14.596 1.00 95.50 88 ILE A C 1
ATOM 725 O O . ILE A 1 88 ? 4.207 6.875 -15.426 1.00 95.50 88 ILE A O 1
ATOM 729 N N . SER A 1 89 ? 5.251 8.411 -14.167 1.00 95.56 89 SER A N 1
ATOM 730 C CA . SER A 1 89 ? 6.595 8.119 -14.683 1.00 95.56 89 SER A CA 1
ATOM 731 C C . SER A 1 89 ? 7.040 6.689 -14.363 1.00 95.56 89 SER A C 1
ATOM 733 O O . SER A 1 89 ? 7.519 5.986 -15.252 1.00 95.56 89 SER A O 1
ATOM 735 N N . ALA A 1 90 ? 6.801 6.220 -13.137 1.00 95.31 90 ALA A N 1
ATOM 736 C CA . ALA A 1 90 ? 7.071 4.846 -12.729 1.00 95.31 90 ALA A CA 1
ATOM 737 C C . ALA A 1 90 ? 6.217 3.841 -13.514 1.00 95.31 90 ALA A C 1
ATOM 739 O O . ALA A 1 90 ? 6.719 2.801 -13.933 1.00 95.31 90 ALA A O 1
ATOM 740 N N . THR A 1 91 ? 4.947 4.167 -13.776 1.00 93.81 91 THR A N 1
ATOM 741 C CA . THR A 1 91 ? 4.063 3.328 -14.600 1.00 93.81 91 THR A CA 1
ATOM 742 C C . THR A 1 91 ? 4.606 3.187 -16.020 1.00 93.81 91 THR A C 1
ATOM 744 O O . THR A 1 91 ? 4.678 2.075 -16.539 1.00 93.81 91 THR A O 1
ATOM 747 N N . LYS A 1 92 ? 5.034 4.295 -16.642 1.00 93.44 92 LYS A N 1
ATOM 748 C CA . LYS A 1 92 ? 5.662 4.278 -17.972 1.00 93.44 92 LYS A CA 1
ATOM 749 C C . LYS A 1 92 ? 6.954 3.458 -17.967 1.00 93.44 92 LYS A C 1
ATOM 751 O O . LYS A 1 92 ? 7.146 2.625 -18.846 1.00 93.44 92 LYS A O 1
ATOM 756 N N . PHE A 1 93 ? 7.797 3.636 -16.949 1.00 93.44 93 PHE A N 1
ATOM 757 C CA . PHE A 1 93 ? 9.033 2.869 -16.785 1.00 93.44 93 PHE A CA 1
ATOM 758 C C . PHE A 1 93 ? 8.777 1.358 -16.680 1.00 93.44 93 PHE A C 1
ATOM 760 O O . PHE A 1 93 ? 9.361 0.589 -17.438 1.00 93.44 93 PHE A O 1
ATOM 767 N N . LEU A 1 94 ? 7.874 0.932 -15.790 1.00 91.44 94 LEU A N 1
ATOM 768 C CA . LEU A 1 94 ? 7.549 -0.484 -15.598 1.00 91.44 94 LEU A CA 1
ATOM 769 C C . LEU A 1 94 ? 6.904 -1.095 -16.848 1.00 91.44 94 LEU A C 1
ATOM 771 O O . LEU A 1 94 ? 7.224 -2.223 -17.207 1.00 91.44 94 LEU A O 1
ATOM 775 N N . ARG A 1 95 ? 6.048 -0.350 -17.559 1.00 89.38 95 ARG A N 1
ATOM 776 C CA . ARG A 1 95 ? 5.464 -0.825 -18.823 1.00 89.38 95 ARG A CA 1
ATOM 777 C C . ARG A 1 95 ? 6.502 -1.041 -19.911 1.00 89.38 95 ARG A C 1
ATOM 779 O O . ARG A 1 95 ? 6.423 -2.046 -20.601 1.00 89.38 95 ARG A O 1
ATOM 786 N N . ASN A 1 96 ? 7.491 -0.161 -20.031 1.00 89.19 96 ASN A N 1
ATOM 787 C CA . ASN A 1 96 ? 8.577 -0.339 -20.999 1.00 89.19 96 ASN A CA 1
ATOM 788 C C . ASN A 1 96 ? 9.435 -1.586 -20.712 1.00 89.19 96 ASN A C 1
ATOM 790 O O . ASN A 1 96 ? 10.177 -2.025 -21.586 1.00 89.19 96 ASN A O 1
ATOM 794 N N . HIS A 1 97 ? 9.333 -2.157 -19.508 1.00 86.62 97 HIS A N 1
ATOM 795 C CA . HIS A 1 97 ? 9.980 -3.413 -19.127 1.00 86.62 97 HIS A CA 1
ATOM 796 C C . HIS A 1 97 ? 9.131 -4.661 -19.450 1.00 86.62 97 HIS A C 1
ATOM 798 O O . HIS A 1 97 ? 9.586 -5.787 -19.259 1.00 86.62 97 HIS A O 1
ATOM 804 N N . LEU A 1 98 ? 7.896 -4.486 -19.933 1.00 86.31 98 LEU A N 1
ATOM 805 C CA . LEU A 1 98 ? 7.055 -5.577 -20.424 1.00 86.31 98 LEU A CA 1
ATOM 806 C C . LEU A 1 98 ? 7.390 -5.915 -21.887 1.00 86.31 98 LEU A C 1
ATOM 808 O O . LEU A 1 98 ? 7.933 -5.071 -22.606 1.00 86.31 98 LEU A O 1
ATOM 812 N N . PRO A 1 99 ? 7.025 -7.118 -22.367 1.00 84.44 99 PRO A N 1
ATOM 813 C CA . PRO A 1 99 ? 7.113 -7.466 -23.781 1.00 84.44 99 PRO A CA 1
ATOM 814 C C . PRO A 1 99 ? 6.425 -6.429 -24.687 1.00 84.44 99 PRO A C 1
ATOM 816 O O . PRO A 1 99 ? 5.377 -5.904 -24.294 1.00 84.44 99 PRO A O 1
ATOM 819 N N . PRO A 1 100 ? 6.958 -6.159 -25.898 1.00 84.19 100 PRO A N 1
ATOM 820 C CA . PRO A 1 100 ? 6.456 -5.113 -26.796 1.00 84.19 100 PRO A CA 1
ATOM 821 C C . PRO A 1 100 ? 4.945 -5.163 -27.045 1.00 84.19 100 PRO A C 1
ATOM 823 O O . PRO A 1 100 ? 4.288 -4.126 -27.043 1.00 84.19 100 PRO A O 1
ATOM 826 N N . ASP A 1 101 ? 4.381 -6.367 -27.160 1.00 82.69 101 ASP A N 1
ATOM 827 C CA . ASP A 1 101 ? 2.957 -6.595 -27.442 1.00 82.69 101 ASP A CA 1
ATOM 828 C C . ASP A 1 101 ? 2.015 -6.071 -26.339 1.00 82.69 101 ASP A C 1
ATOM 830 O O . ASP A 1 101 ? 0.810 -5.942 -26.549 1.00 82.69 101 ASP A O 1
ATOM 834 N N . LEU A 1 102 ? 2.552 -5.767 -25.153 1.00 81.12 102 LEU A N 1
ATOM 835 C CA . LEU A 1 102 ? 1.801 -5.329 -23.974 1.00 81.12 102 LEU A CA 1
ATOM 836 C C . LEU A 1 102 ? 2.106 -3.879 -23.569 1.00 81.12 102 LEU A C 1
ATOM 838 O O . LEU A 1 102 ? 1.536 -3.366 -22.600 1.00 81.12 102 LEU A O 1
ATOM 842 N N . GLN A 1 103 ? 2.971 -3.190 -24.316 1.00 84.31 103 GLN A N 1
ATOM 843 C CA . GLN A 1 103 ? 3.311 -1.786 -24.091 1.00 84.31 103 GLN A CA 1
ATOM 844 C C . GLN A 1 103 ? 2.214 -0.869 -24.664 1.00 84.31 103 GLN A C 1
ATOM 846 O O . GLN A 1 103 ? 2.336 -0.311 -25.750 1.00 84.31 103 GLN A O 1
ATOM 851 N N . ILE A 1 104 ? 1.099 -0.716 -23.942 1.00 73.12 104 ILE A N 1
ATOM 852 C CA . ILE A 1 104 ? 0.005 0.191 -24.337 1.00 73.12 104 ILE A CA 1
ATOM 853 C C . ILE A 1 104 ? 0.343 1.632 -23.914 1.00 73.12 104 ILE A C 1
ATOM 855 O O . ILE A 1 104 ? 0.692 1.864 -22.751 1.00 73.12 104 ILE A O 1
ATOM 859 N N . ASN A 1 105 ? 0.181 2.600 -24.824 1.00 61.78 105 ASN A N 1
ATOM 860 C CA . ASN A 1 105 ? 0.380 4.030 -24.551 1.00 61.78 105 ASN A CA 1
ATOM 861 C C . ASN A 1 105 ? -0.644 4.563 -23.526 1.00 61.78 105 ASN A C 1
ATOM 863 O O . ASN A 1 105 ? -1.846 4.350 -23.693 1.00 61.78 105 ASN A O 1
ATOM 867 N N . ILE A 1 106 ? -0.159 5.257 -22.484 1.00 59.69 106 ILE A N 1
ATOM 868 C CA . ILE A 1 106 ? -0.953 6.035 -21.507 1.00 59.69 106 ILE A CA 1
ATOM 869 C C . ILE A 1 106 ? -0.581 7.512 -21.598 1.00 59.69 106 ILE A C 1
ATOM 871 O O . ILE A 1 106 ? 0.640 7.816 -21.530 1.00 59.69 106 ILE A O 1
#

Sequence (106 aa):
HVPFVIVSATIFADIQKDITQFLLLRTEDLLTIHRSTNQPNIWLSIRQIKYPLNTFKDLVFLIPDGWKPGDSPTEKFLIFFNNIQEAISATKFLRNHLPPDLQINI

Organism: Serpula lacrymans var. lacrymans (strain S7.3) (NCBI:txid936435)

Foldseek 3Di:
DDDDDDDDPDDDPVNVVVCCVVVVPDPVPDDDDDDDPDDVPDDDDDDDDDDDLLLLPVVQVQDPPPDDPPDDDGDDDDDDDPDPVSVVSNVLNNLVRDDPVRNDDD

Secondary structure (DSSP, 8-state):
--------S---HHHHHHHHHHTT--GGG----------TT---------S-GGG-GGGGGGS-TT--TTSPPPPP-----SSHHHHHHHHHHHHHTS-GGG----

pLDDT: mean 88.81, std 6.85, range [59.69, 97.69]

Radius of gyration: 23.23 Å; chains: 1; bounding box: 53×33×60 Å